Protein AF-A0A1I4ZR85-F1 (afdb_monomer_lite)

pLDDT: mean 96.71, std 2.47, range [82.44, 98.81]

Foldseek 3Di:
DDKAWAAWDDDDQKTKIKIKDAQQDQAKDKFWWWKDKFFAAPVRHTDDFAEEEACVQADDGDPLQDHIDIDIHHHGDMKMKMKMAGQDAPDPPAAWDWGAWMFIASDPPGHTDIYGHVVGGGRHRRRYMYMGHIGDD

Organism: NCBI:txid455193

Structure (mmCIF, N/CA/C/O backbone):
data_AF-A0A1I4ZR85-F1
#
_entry.id   AF-A0A1I4ZR85-F1
#
loop_
_atom_site.group_PDB
_atom_site.id
_atom_site.type_symbol
_atom_site.label_atom_id
_atom_site.label_alt_id
_atom_site.label_comp_id
_atom_site.label_asym_id
_atom_site.label_entity_id
_atom_site.label_seq_id
_atom_site.pdbx_PDB_ins_code
_atom_site.Cartn_x
_atom_site.Cartn_y
_atom_site.Cartn_z
_atom_site.occupancy
_atom_site.B_iso_or_equiv
_atom_site.auth_seq_id
_atom_site.auth_comp_id
_atom_site.auth_asym_id
_atom_site.auth_atom_id
_atom_site.pdbx_PDB_model_num
ATOM 1 N N . MET A 1 1 ? -8.298 -7.182 12.781 1.00 97.12 1 MET A N 1
ATOM 2 C CA . MET A 1 1 ? -8.329 -6.146 11.732 1.00 97.12 1 MET A CA 1
ATOM 3 C C . MET A 1 1 ? -8.674 -6.817 10.423 1.00 97.12 1 MET A C 1
ATOM 5 O O . MET A 1 1 ? -8.219 -7.934 10.215 1.00 97.12 1 MET A O 1
ATOM 9 N N . GLU A 1 2 ? -9.433 -6.160 9.561 1.00 98.31 2 GLU A N 1
ATOM 10 C CA . GLU A 1 2 ? -9.690 -6.596 8.184 1.00 98.31 2 GLU A CA 1
ATOM 11 C C . GLU A 1 2 ? -9.194 -5.507 7.237 1.00 98.31 2 GLU A C 1
ATOM 13 O O . GLU A 1 2 ? -9.517 -4.339 7.453 1.00 98.31 2 GLU A O 1
ATOM 18 N N . ILE A 1 3 ? -8.390 -5.872 6.239 1.00 98.56 3 ILE A N 1
ATOM 19 C CA . ILE A 1 3 ? -7.873 -4.947 5.226 1.00 98.56 3 ILE A CA 1
ATOM 20 C C . ILE A 1 3 ? -8.524 -5.282 3.889 1.00 98.56 3 ILE A C 1
ATOM 22 O O . ILE A 1 3 ? -8.452 -6.414 3.420 1.00 98.56 3 ILE A O 1
ATOM 26 N N . THR A 1 4 ? -9.125 -4.279 3.256 1.00 98.19 4 THR A N 1
ATOM 27 C CA . THR A 1 4 ? -9.757 -4.409 1.939 1.00 98.19 4 THR A CA 1
ATOM 28 C C . THR A 1 4 ? -9.122 -3.455 0.937 1.00 98.19 4 THR A C 1
ATOM 30 O O . THR A 1 4 ? -8.671 -2.361 1.289 1.00 98.19 4 THR A O 1
ATOM 33 N N . ALA A 1 5 ? -9.075 -3.888 -0.321 1.00 97.50 5 ALA A N 1
ATOM 34 C CA . ALA A 1 5 ? -8.620 -3.083 -1.444 1.00 97.50 5 ALA A CA 1
ATOM 35 C C . ALA A 1 5 ? -9.811 -2.395 -2.120 1.00 97.50 5 ALA A C 1
ATOM 37 O O . ALA A 1 5 ? -10.834 -3.022 -2.399 1.00 97.50 5 ALA A O 1
ATOM 38 N N . GLY A 1 6 ? -9.673 -1.097 -2.378 1.00 96.06 6 GLY A N 1
ATOM 39 C CA . GLY A 1 6 ? -10.604 -0.331 -3.194 1.00 96.06 6 GLY A CA 1
ATOM 40 C C . GLY A 1 6 ? -10.355 -0.512 -4.691 1.00 96.06 6 GLY A C 1
ATOM 41 O O . GLY A 1 6 ? -9.501 -1.281 -5.125 1.00 96.06 6 GLY A O 1
ATOM 42 N N . GLN A 1 7 ? -11.101 0.247 -5.492 1.00 95.62 7 GLN A N 1
ATOM 43 C CA . GLN A 1 7 ? -10.865 0.336 -6.933 1.00 95.62 7 GLN A CA 1
ATOM 44 C C . GLN A 1 7 ? -9.504 0.981 -7.223 1.00 95.62 7 GLN A C 1
ATOM 46 O O . GLN A 1 7 ? -9.058 1.871 -6.492 1.00 95.62 7 GLN A O 1
ATOM 51 N N . VAL A 1 8 ? -8.866 0.543 -8.307 1.00 97.44 8 VAL A N 1
ATOM 52 C CA . VAL A 1 8 ? -7.623 1.141 -8.797 1.00 97.44 8 VAL A CA 1
ATOM 53 C C . VAL A 1 8 ? -7.974 2.316 -9.708 1.00 97.44 8 VAL A C 1
ATOM 55 O O . VAL A 1 8 ? -8.535 2.131 -10.785 1.00 97.44 8 VAL A O 1
ATOM 58 N N . ASP A 1 9 ? -7.633 3.530 -9.284 1.00 95.62 9 ASP A N 1
ATOM 59 C CA . ASP A 1 9 ? -7.687 4.718 -10.134 1.00 95.62 9 ASP A CA 1
ATOM 60 C C . ASP A 1 9 ? -6.464 4.736 -11.056 1.00 95.62 9 ASP A C 1
ATOM 62 O O . ASP A 1 9 ? -5.327 4.522 -10.619 1.00 95.62 9 ASP A O 1
ATOM 66 N N . THR A 1 10 ? -6.692 4.984 -12.343 1.00 94.19 10 THR A N 1
ATOM 67 C CA . THR A 1 10 ? -5.659 4.965 -13.375 1.00 94.19 10 THR A CA 1
ATOM 68 C C . THR A 1 10 ? -5.609 6.300 -14.106 1.00 94.19 10 THR A C 1
ATOM 70 O O . THR A 1 10 ? -6.585 6.711 -14.733 1.00 94.19 10 THR A O 1
ATOM 73 N N . ALA A 1 11 ? -4.443 6.947 -14.114 1.00 91.19 11 ALA A N 1
ATOM 74 C CA . ALA A 1 11 ? -4.248 8.204 -14.831 1.00 91.19 11 ALA A CA 1
ATOM 75 C C . ALA A 1 11 ? -2.809 8.338 -15.332 1.00 91.19 11 ALA A C 1
ATOM 77 O O . ALA A 1 11 ? -1.866 8.301 -14.542 1.00 91.19 11 ALA A O 1
ATOM 78 N N . MET A 1 12 ? -2.638 8.502 -16.651 1.00 86.00 12 MET A N 1
ATOM 79 C CA . MET A 1 12 ? -1.341 8.721 -17.316 1.00 86.00 12 MET A CA 1
ATOM 80 C C . MET A 1 12 ? -0.209 7.862 -16.722 1.00 86.00 12 MET A C 1
ATOM 82 O O . MET A 1 12 ? 0.705 8.375 -16.075 1.00 86.00 12 MET A O 1
ATOM 86 N N . PHE A 1 13 ? -0.306 6.542 -16.914 1.00 91.75 13 PHE A N 1
ATOM 87 C CA . PHE A 1 13 ? 0.637 5.527 -16.406 1.00 91.75 13 PHE A CA 1
ATOM 88 C C . PHE A 1 13 ? 0.703 5.361 -14.881 1.00 91.75 13 PHE A C 1
ATOM 90 O O . PHE A 1 13 ? 1.354 4.436 -14.412 1.00 91.75 13 PHE A O 1
ATOM 97 N N . SER A 1 14 ? 0.002 6.187 -14.108 1.00 95.62 14 SER A N 1
ATOM 98 C CA . SER A 1 14 ? -0.114 6.044 -12.655 1.00 95.62 14 SER A CA 1
ATOM 99 C C . SER A 1 14 ? -1.267 5.125 -12.287 1.00 95.62 14 SER A C 1
ATOM 101 O O . SER A 1 14 ? -2.266 5.034 -13.013 1.00 95.62 14 SER A O 1
ATOM 103 N N . ARG A 1 15 ? -1.120 4.484 -11.134 1.00 97.81 15 ARG A N 1
ATOM 104 C CA . ARG A 1 15 ? -2.153 3.745 -10.424 1.00 97.81 15 ARG A CA 1
ATOM 105 C C . ARG A 1 15 ? -2.193 4.235 -8.986 1.00 97.81 15 ARG A C 1
ATOM 107 O O . ARG A 1 15 ? -1.142 4.438 -8.373 1.00 97.81 15 ARG A O 1
ATOM 114 N N . ALA A 1 16 ? -3.389 4.427 -8.456 1.00 97.44 16 ALA A N 1
ATOM 115 C CA . ALA A 1 16 ? -3.608 4.698 -7.047 1.00 97.44 16 ALA A CA 1
ATOM 116 C C . ALA A 1 16 ? -4.755 3.823 -6.555 1.00 97.44 16 ALA A C 1
ATOM 118 O O . ALA A 1 16 ? -5.831 3.811 -7.141 1.00 97.44 16 ALA A O 1
ATOM 119 N N . MET A 1 17 ? -4.529 3.105 -5.465 1.00 98.12 17 MET A N 1
ATOM 120 C CA . MET A 1 17 ? -5.527 2.239 -4.860 1.00 98.12 17 MET A CA 1
ATOM 121 C C . MET A 1 17 ? -5.663 2.598 -3.387 1.00 98.12 17 MET A C 1
ATOM 123 O O . MET A 1 17 ? -4.679 2.601 -2.645 1.00 98.12 17 MET A O 1
ATOM 127 N N . GLY A 1 18 ? -6.882 2.916 -2.962 1.00 97.81 18 GLY A N 1
ATOM 128 C CA . GLY A 1 18 ? -7.189 3.044 -1.543 1.00 97.81 18 GLY A CA 1
ATOM 129 C C . GLY A 1 18 ? -7.201 1.669 -0.880 1.00 97.81 18 GLY A C 1
ATOM 130 O O . GLY A 1 18 ? -7.730 0.717 -1.449 1.00 97.81 18 GLY A O 1
ATOM 131 N N . ILE A 1 19 ? -6.650 1.572 0.323 1.00 98.38 19 ILE A N 1
ATOM 132 C CA . ILE A 1 19 ? -6.837 0.420 1.205 1.00 98.38 19 ILE A CA 1
ATOM 133 C C . ILE A 1 19 ? -7.535 0.885 2.477 1.00 98.38 19 ILE A C 1
ATOM 135 O O . ILE A 1 19 ? -7.230 1.957 3.007 1.00 98.38 19 ILE A O 1
ATOM 139 N N . VAL A 1 20 ? -8.482 0.083 2.949 1.00 98.44 20 VAL A N 1
ATOM 140 C CA . VAL A 1 20 ? -9.276 0.374 4.144 1.00 98.44 20 VAL A CA 1
ATOM 141 C C . VAL A 1 20 ? -9.013 -0.711 5.166 1.00 98.44 20 VAL A C 1
ATOM 143 O O . VAL A 1 20 ? -9.202 -1.891 4.872 1.00 98.44 20 VAL A O 1
ATOM 146 N N . MET A 1 21 ? -8.604 -0.311 6.366 1.00 98.50 21 MET A N 1
ATOM 147 C CA . MET A 1 21 ? -8.505 -1.206 7.508 1.00 98.50 21 MET A CA 1
ATOM 148 C C . MET A 1 21 ? -9.663 -0.947 8.469 1.00 98.50 21 MET A C 1
ATOM 150 O O . MET A 1 21 ? -9.825 0.172 8.952 1.00 98.50 21 MET A O 1
ATOM 154 N N . THR A 1 22 ? -10.428 -1.994 8.774 1.00 98.62 22 THR A N 1
ATOM 155 C CA . THR A 1 22 ? -11.547 -1.961 9.725 1.00 98.62 22 THR A CA 1
ATOM 156 C C . THR A 1 22 ? -11.195 -2.729 10.997 1.00 98.62 22 THR A C 1
ATOM 158 O O . THR A 1 22 ? -10.678 -3.856 10.950 1.00 98.62 22 THR A O 1
ATOM 161 N N . ASN A 1 23 ? -11.510 -2.154 12.159 1.00 98.50 23 ASN A N 1
ATOM 162 C CA . ASN A 1 23 ? -11.426 -2.873 13.425 1.00 98.50 23 ASN A CA 1
ATOM 163 C C . ASN A 1 23 ? -12.643 -3.794 13.619 1.00 98.50 23 ASN A C 1
ATOM 165 O O . ASN A 1 23 ? -13.625 -3.425 14.252 1.00 98.50 23 ASN A O 1
ATOM 169 N N . CYS A 1 24 ? -12.558 -5.026 13.116 1.00 97.94 24 CYS A N 1
ATOM 170 C CA . CYS A 1 24 ? -13.592 -6.055 13.310 1.00 97.94 24 CYS A CA 1
ATOM 171 C C . CYS A 1 24 ? -13.490 -6.794 14.668 1.00 97.94 24 CYS A C 1
ATOM 173 O O . CYS A 1 24 ? -14.150 -7.812 14.866 1.00 97.94 24 CYS A O 1
ATOM 175 N N . GLY A 1 25 ? -12.612 -6.348 15.575 1.00 97.19 25 GLY A N 1
ATOM 176 C CA . GLY A 1 25 ? -12.413 -6.943 16.899 1.00 97.19 25 GLY A CA 1
ATOM 177 C C . GLY A 1 25 ? -13.356 -6.371 17.963 1.00 97.19 25 GLY A C 1
ATOM 178 O O . GLY A 1 25 ? -14.294 -5.641 17.664 1.00 97.19 25 GLY A O 1
ATOM 179 N N . THR A 1 26 ? -13.094 -6.695 19.233 1.00 97.69 26 THR A N 1
ATOM 180 C CA . THR A 1 26 ? -13.903 -6.232 20.380 1.00 97.69 26 THR A CA 1
ATOM 181 C C . THR A 1 26 ? -13.217 -5.168 21.241 1.00 97.69 26 THR A C 1
ATOM 183 O O . THR A 1 26 ? -13.841 -4.642 22.158 1.00 97.69 26 THR A O 1
ATOM 186 N N . GLY A 1 27 ? -11.938 -4.877 20.992 1.00 98.00 27 GLY A N 1
ATOM 187 C CA . GLY A 1 27 ? -11.143 -3.890 21.727 1.00 98.00 27 GLY A CA 1
ATOM 188 C C . GLY A 1 27 ? -10.661 -2.759 20.825 1.00 98.00 27 GLY A C 1
ATOM 189 O O . GLY A 1 27 ? -10.780 -2.843 19.604 1.00 98.00 27 GLY A O 1
ATOM 190 N N . GLU A 1 28 ? -10.115 -1.707 21.429 1.00 98.31 28 GLU A N 1
ATOM 191 C CA . GLU A 1 28 ? -9.451 -0.634 20.685 1.00 98.31 28 GLU A CA 1
ATOM 192 C C . GLU A 1 28 ? -8.153 -1.138 20.032 1.00 98.31 28 GLU A C 1
ATOM 194 O O . GLU A 1 28 ? -7.468 -2.009 20.572 1.00 98.31 28 GLU A O 1
ATOM 199 N N . TYR A 1 29 ? -7.816 -0.581 18.869 1.00 98.25 29 TYR A N 1
ATOM 200 C CA . TYR A 1 29 ? -6.585 -0.868 18.135 1.00 98.25 29 TYR A CA 1
ATOM 201 C C . TYR A 1 29 ? -5.936 0.438 17.685 1.00 98.25 29 TYR A C 1
ATOM 203 O O . TYR A 1 29 ? -6.559 1.209 16.959 1.00 98.25 29 TYR A O 1
ATOM 211 N N . THR A 1 30 ? -4.694 0.693 18.092 1.00 98.25 30 THR A N 1
ATOM 212 C CA . THR A 1 30 ? -3.949 1.877 17.647 1.00 98.25 30 THR A CA 1
ATOM 213 C C . THR A 1 30 ? -3.005 1.503 16.521 1.00 98.25 30 THR A C 1
ATOM 215 O O . THR A 1 30 ? -2.097 0.697 16.712 1.00 98.25 30 THR A O 1
ATOM 218 N N . VAL A 1 31 ? -3.187 2.135 15.365 1.00 97.50 31 VAL A N 1
ATOM 219 C CA . VAL A 1 31 ? -2.242 2.072 14.252 1.00 97.50 31 VAL A CA 1
ATOM 220 C C . VAL A 1 31 ? -1.441 3.365 14.191 1.00 97.50 31 VAL A C 1
ATOM 222 O O . VAL A 1 31 ? -1.952 4.436 14.505 1.00 97.50 31 VAL A O 1
ATOM 225 N N . ASN A 1 32 ? -0.177 3.284 13.793 1.00 95.44 32 ASN A N 1
ATOM 226 C CA . ASN A 1 32 ? 0.672 4.453 13.611 1.00 95.44 32 ASN A CA 1
ATOM 227 C C . ASN A 1 32 ? 1.604 4.229 12.421 1.00 95.44 32 ASN A C 1
ATOM 229 O O . ASN A 1 32 ? 2.191 3.156 12.291 1.00 95.44 32 ASN A O 1
ATOM 233 N N . GLY A 1 33 ? 1.779 5.245 11.581 1.00 96.56 33 GLY A N 1
ATOM 234 C CA . GLY A 1 33 ? 2.702 5.165 10.455 1.00 96.56 33 GLY A CA 1
ATOM 235 C C . GLY A 1 33 ? 2.077 4.600 9.186 1.00 96.56 33 GLY A C 1
ATOM 236 O O . GLY A 1 33 ? 0.982 4.989 8.782 1.00 96.56 33 GLY A O 1
ATOM 237 N N . PHE A 1 34 ? 2.829 3.729 8.522 1.00 98.06 34 PHE A N 1
ATOM 238 C CA . PHE A 1 34 ? 2.550 3.245 7.175 1.00 98.06 34 PHE A CA 1
ATOM 239 C C . PHE A 1 34 ? 2.203 1.752 7.204 1.00 98.06 34 PHE A C 1
ATOM 241 O O . PHE A 1 34 ? 2.809 1.016 7.987 1.00 98.06 34 PHE A O 1
ATOM 248 N N . PRO A 1 35 ? 1.295 1.287 6.328 1.00 98.25 35 PRO A N 1
ATOM 249 C CA . PRO A 1 35 ? 1.164 -0.134 6.050 1.00 98.25 35 PRO A CA 1
ATOM 250 C C . PRO A 1 35 ? 2.495 -0.705 5.558 1.00 98.25 35 PRO A C 1
ATOM 252 O O . PRO A 1 35 ? 3.201 -0.066 4.775 1.00 98.25 35 PRO A O 1
ATOM 255 N N . VAL A 1 36 ? 2.797 -1.942 5.945 1.00 98.31 36 VAL A N 1
ATOM 256 C CA . VAL A 1 36 ? 3.885 -2.706 5.325 1.00 98.31 36 VAL A CA 1
ATOM 257 C C . VAL A 1 36 ? 3.300 -3.462 4.144 1.00 98.31 36 VAL A C 1
ATOM 259 O O . VAL A 1 36 ? 2.377 -4.253 4.322 1.00 98.31 36 VAL A O 1
ATOM 262 N N . VAL A 1 37 ? 3.824 -3.207 2.946 1.00 98.50 37 VAL A N 1
ATOM 263 C CA . VAL A 1 37 ? 3.314 -3.781 1.695 1.00 98.50 37 VAL A CA 1
ATOM 264 C C . VAL A 1 37 ? 4.407 -4.585 1.006 1.00 98.50 37 VAL A C 1
ATOM 266 O O . VAL A 1 37 ? 5.530 -4.107 0.847 1.00 98.50 37 VAL A O 1
ATOM 269 N N . ARG A 1 38 ? 4.057 -5.784 0.542 1.00 98.50 38 ARG A N 1
ATOM 270 C CA . ARG A 1 38 ? 4.841 -6.574 -0.411 1.00 98.50 38 ARG A CA 1
ATOM 271 C C . ARG A 1 38 ? 4.002 -6.882 -1.636 1.00 98.50 38 ARG A C 1
ATOM 273 O O . ARG A 1 38 ? 2.805 -7.139 -1.528 1.00 98.50 38 ARG A O 1
ATOM 280 N N . VAL A 1 39 ? 4.646 -6.885 -2.795 1.00 98.62 39 VAL A N 1
ATOM 281 C CA . VAL A 1 39 ? 4.024 -7.324 -4.045 1.00 98.62 39 VAL A CA 1
ATOM 282 C C . VAL A 1 39 ? 4.339 -8.798 -4.231 1.00 98.62 39 VAL A C 1
ATOM 284 O O . VAL A 1 39 ? 5.498 -9.193 -4.110 1.00 98.62 39 VAL A O 1
ATOM 287 N N . LEU A 1 40 ? 3.317 -9.596 -4.522 1.00 98.81 40 LEU A N 1
ATOM 288 C CA . LEU A 1 40 ? 3.460 -11.020 -4.789 1.00 98.81 40 LEU A CA 1
ATOM 289 C C . LEU A 1 40 ? 3.138 -11.332 -6.251 1.00 98.81 40 LEU A C 1
ATOM 291 O O . LEU A 1 40 ? 2.291 -10.676 -6.866 1.00 98.81 40 LEU A O 1
ATOM 295 N N . ASP A 1 41 ? 3.781 -12.357 -6.794 1.00 98.38 41 ASP A N 1
ATOM 296 C CA . ASP A 1 41 ? 3.451 -12.922 -8.100 1.00 98.38 41 ASP A CA 1
ATOM 297 C C . ASP A 1 41 ? 2.197 -13.819 -8.062 1.00 98.38 41 ASP A C 1
ATOM 299 O O . ASP A 1 41 ? 1.473 -13.892 -7.067 1.00 98.38 41 ASP A O 1
ATOM 303 N N . ALA A 1 42 ? 1.904 -14.487 -9.181 1.00 97.62 42 ALA A N 1
ATOM 304 C CA . ALA A 1 42 ? 0.751 -15.378 -9.299 1.00 97.62 42 ALA A CA 1
ATOM 305 C C . ALA A 1 42 ? 0.837 -16.637 -8.415 1.00 97.62 42 ALA A C 1
ATOM 307 O O . ALA A 1 42 ? -0.208 -17.196 -8.084 1.00 97.62 42 ALA A O 1
ATOM 308 N N . ASP A 1 43 ? 2.042 -17.037 -8.007 1.00 97.81 43 ASP A N 1
ATOM 309 C CA . ASP A 1 43 ? 2.314 -18.169 -7.115 1.00 97.81 43 ASP A CA 1
ATOM 310 C C . ASP A 1 43 ? 2.470 -17.714 -5.646 1.00 97.81 43 ASP A C 1
ATOM 312 O O . ASP A 1 43 ? 2.948 -18.465 -4.789 1.00 97.81 43 ASP A O 1
ATOM 316 N N . GLN A 1 44 ? 2.058 -16.472 -5.350 1.00 97.19 44 GLN A N 1
ATOM 317 C CA . GLN A 1 44 ? 2.165 -15.810 -4.047 1.00 97.19 44 GLN A CA 1
ATOM 318 C C . GLN A 1 44 ? 3.605 -15.696 -3.521 1.00 97.19 44 GLN A C 1
ATOM 320 O O . GLN A 1 44 ? 3.819 -15.582 -2.314 1.00 97.19 44 GLN A O 1
ATOM 325 N N . GLN A 1 45 ? 4.603 -15.699 -4.407 1.00 98.38 45 GLN A N 1
ATOM 326 C CA . GLN A 1 45 ? 5.989 -15.449 -4.025 1.00 98.38 45 GLN A CA 1
ATOM 327 C C . GLN A 1 45 ? 6.284 -13.946 -4.034 1.00 98.38 45 GLN A C 1
ATOM 329 O O . GLN A 1 45 ? 5.824 -13.231 -4.929 1.00 98.38 45 GLN A O 1
ATOM 334 N N . PRO A 1 46 ? 7.042 -13.435 -3.048 1.00 98.19 46 PRO A N 1
ATOM 335 C CA . PRO A 1 46 ? 7.377 -12.021 -2.986 1.00 98.19 46 PRO A CA 1
ATOM 336 C C . PRO A 1 46 ? 8.303 -11.617 -4.136 1.00 98.19 46 PRO A C 1
ATOM 338 O O . PRO A 1 46 ? 9.304 -12.279 -4.409 1.00 98.19 46 PRO A O 1
ATOM 341 N N . LEU A 1 47 ? 7.987 -10.488 -4.768 1.00 98.25 47 LEU A N 1
ATOM 342 C CA . LEU A 1 47 ? 8.835 -9.853 -5.772 1.00 98.25 47 LEU A CA 1
ATOM 343 C C . LEU A 1 47 ? 9.868 -8.934 -5.109 1.00 98.25 47 LEU A C 1
ATOM 345 O O . LEU A 1 47 ? 9.554 -8.208 -4.163 1.00 98.25 47 LEU A O 1
ATOM 349 N N . ASP A 1 48 ? 11.086 -8.925 -5.649 1.00 96.31 48 ASP A N 1
ATOM 350 C CA . ASP A 1 48 ? 12.147 -8.006 -5.229 1.00 96.31 48 ASP A CA 1
ATOM 351 C C . ASP A 1 48 ? 11.938 -6.630 -5.878 1.00 96.31 48 ASP A C 1
ATOM 353 O O . ASP A 1 48 ? 12.271 -6.408 -7.044 1.00 96.31 48 ASP A O 1
ATOM 357 N N . ILE A 1 49 ? 11.290 -5.726 -5.140 1.00 96.81 49 ILE A N 1
ATOM 358 C CA . ILE A 1 49 ? 10.915 -4.383 -5.595 1.00 96.81 49 ILE A CA 1
ATOM 359 C C . ILE A 1 49 ? 11.167 -3.341 -4.503 1.00 96.81 49 ILE A C 1
ATOM 361 O O . ILE A 1 49 ? 11.189 -3.640 -3.309 1.00 96.81 49 ILE A O 1
ATOM 365 N N . ALA A 1 50 ? 11.309 -2.081 -4.904 1.00 97.50 50 ALA A N 1
ATOM 366 C CA . ALA A 1 50 ? 11.473 -0.971 -3.980 1.00 97.50 50 ALA A CA 1
ATOM 367 C C . ALA A 1 50 ? 10.108 -0.436 -3.523 1.00 97.50 50 ALA A C 1
ATOM 369 O O . ALA A 1 50 ? 9.384 0.197 -4.294 1.00 97.50 50 ALA A O 1
ATOM 370 N N . VAL A 1 51 ? 9.785 -0.639 -2.246 1.00 98.19 51 VAL A N 1
ATOM 371 C CA . VAL A 1 51 ? 8.614 -0.043 -1.588 1.00 98.19 51 VAL A CA 1
ATOM 372 C C . VAL A 1 51 ? 9.069 1.130 -0.726 1.00 98.19 51 VAL A C 1
ATOM 374 O O . VAL A 1 51 ? 9.988 0.985 0.078 1.00 98.19 51 VAL A O 1
ATOM 377 N N . GLY A 1 52 ? 8.448 2.297 -0.888 1.00 97.50 52 GLY A N 1
ATOM 378 C CA . GLY A 1 52 ? 8.776 3.482 -0.097 1.00 97.50 52 GLY A CA 1
ATOM 379 C C . GLY A 1 52 ? 7.559 4.185 0.494 1.00 97.50 52 GLY A C 1
ATOM 380 O O . GLY A 1 52 ? 6.445 4.081 -0.011 1.00 97.50 52 GLY A O 1
ATOM 381 N N . ASN A 1 53 ? 7.805 4.937 1.564 1.00 96.62 53 ASN A N 1
ATOM 382 C CA . ASN A 1 53 ? 6.783 5.701 2.270 1.00 96.62 53 ASN A CA 1
ATOM 383 C C . ASN A 1 53 ? 6.519 7.054 1.596 1.00 96.62 53 ASN A C 1
ATOM 385 O O . ASN A 1 53 ? 7.433 7.701 1.074 1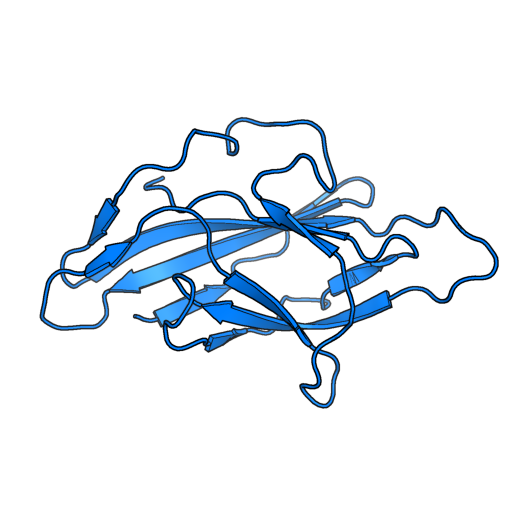.00 96.62 53 ASN A O 1
ATOM 389 N N . GLY A 1 54 ? 5.266 7.497 1.672 1.00 97.00 54 GLY A N 1
ATOM 390 C CA . GLY A 1 54 ? 4.767 8.652 0.937 1.00 97.00 54 GLY A CA 1
ATOM 391 C C . GLY A 1 54 ? 4.667 8.378 -0.563 1.00 97.00 54 GLY A C 1
ATOM 392 O O . GLY A 1 54 ? 4.864 7.258 -1.023 1.00 97.00 54 GLY A O 1
ATOM 393 N N . SER A 1 55 ? 4.394 9.416 -1.342 1.00 96.94 55 SER A N 1
ATOM 394 C CA . SER A 1 55 ? 4.189 9.332 -2.790 1.00 96.94 55 SER A CA 1
ATOM 395 C C . SER A 1 55 ? 5.498 9.442 -3.578 1.00 96.94 55 SER A C 1
ATOM 397 O O . SER A 1 55 ? 5.596 8.944 -4.698 1.00 96.94 55 SER A O 1
ATOM 399 N N . ARG A 1 56 ? 6.545 10.025 -2.971 1.00 94.94 56 ARG A N 1
ATOM 400 C CA . ARG A 1 56 ? 7.847 10.331 -3.600 1.00 94.94 56 ARG A CA 1
ATOM 401 C C . ARG A 1 56 ? 8.489 9.197 -4.421 1.00 94.94 56 ARG A C 1
ATOM 403 O O . ARG A 1 56 ? 9.124 9.523 -5.425 1.00 94.94 56 ARG A O 1
ATOM 410 N N . PRO A 1 57 ? 8.394 7.906 -4.044 1.00 94.75 57 PRO A N 1
ATOM 411 C CA . PRO A 1 57 ? 8.988 6.833 -4.843 1.00 94.75 57 PRO A CA 1
ATOM 412 C C . PRO A 1 57 ? 8.453 6.756 -6.279 1.00 94.75 57 PRO A C 1
ATOM 414 O O . PRO A 1 57 ? 9.178 6.292 -7.161 1.00 94.75 57 PRO A O 1
ATOM 417 N N . VAL A 1 58 ? 7.217 7.216 -6.513 1.00 96.44 58 VAL A N 1
ATOM 418 C CA . VAL A 1 58 ? 6.538 7.107 -7.813 1.00 96.44 58 VAL A CA 1
ATOM 419 C C . VAL A 1 58 ? 5.949 8.429 -8.314 1.00 96.44 58 VAL A C 1
ATOM 421 O O . VAL A 1 58 ? 5.758 8.580 -9.510 1.00 96.44 58 VAL A O 1
ATOM 424 N N . SER A 1 59 ? 5.680 9.422 -7.469 1.00 94.75 59 SER A N 1
ATOM 425 C CA . SER A 1 59 ? 5.104 10.704 -7.897 1.00 94.75 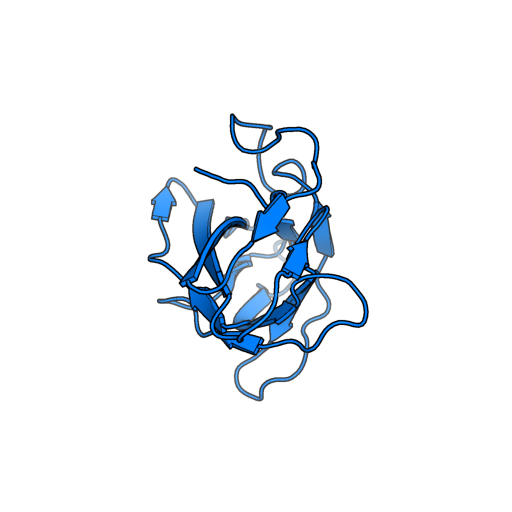59 SER A CA 1
ATOM 426 C C . SER A 1 59 ? 5.588 11.883 -7.054 1.00 94.75 59 SER A C 1
ATOM 428 O O . SER A 1 59 ? 6.265 11.721 -6.041 1.00 94.75 59 SER A O 1
ATOM 430 N N . ALA A 1 60 ? 5.231 13.102 -7.467 1.00 95.12 60 ALA A N 1
ATOM 431 C CA . ALA A 1 60 ? 5.355 14.262 -6.590 1.00 95.12 60 ALA A CA 1
ATOM 432 C C . ALA A 1 60 ? 4.456 14.093 -5.344 1.00 95.12 60 ALA A C 1
ATOM 434 O O . ALA A 1 60 ? 3.429 13.411 -5.447 1.00 95.12 60 ALA A O 1
ATOM 435 N N . PRO A 1 61 ? 4.819 14.698 -4.196 1.00 94.50 61 PRO A N 1
ATOM 436 C CA . PRO A 1 61 ? 3.970 14.690 -3.012 1.00 94.50 61 PRO A CA 1
ATOM 437 C C . PRO A 1 61 ? 2.599 15.324 -3.274 1.00 94.50 61 PRO A C 1
ATOM 439 O O . PRO A 1 61 ? 2.508 16.320 -3.996 1.00 94.50 61 PRO A O 1
ATOM 442 N N . ASP A 1 62 ? 1.556 14.776 -2.659 1.00 92.56 62 ASP A N 1
ATOM 443 C CA . ASP A 1 62 ? 0.186 15.286 -2.734 1.00 92.56 62 ASP A CA 1
ATOM 444 C C . ASP A 1 62 ? -0.444 15.426 -1.332 1.00 92.56 62 ASP A C 1
ATOM 446 O O . ASP A 1 62 ? 0.232 15.326 -0.306 1.00 92.56 62 ASP A O 1
ATOM 450 N N . SER A 1 63 ? -1.750 15.700 -1.258 1.00 92.31 63 SER A N 1
ATOM 451 C CA . SER A 1 63 ? -2.459 15.867 0.019 1.00 92.31 63 SER A CA 1
ATOM 452 C C . SER A 1 63 ? -2.481 14.611 0.906 1.00 92.31 63 SER A C 1
ATOM 454 O O . SER A 1 63 ? -2.928 14.684 2.049 1.00 92.31 63 SER A O 1
ATOM 456 N N . TYR A 1 64 ? -2.044 13.453 0.404 1.00 93.88 64 TYR A N 1
ATOM 457 C CA . TYR A 1 64 ? -1.935 12.204 1.153 1.00 93.88 64 TYR A CA 1
ATOM 458 C C . TYR A 1 64 ? -0.560 12.009 1.804 1.00 93.88 64 TYR A C 1
ATOM 460 O O . TYR A 1 64 ? -0.435 11.147 2.673 1.00 93.88 64 TYR A O 1
ATOM 468 N N . ASP A 1 65 ? 0.435 12.839 1.478 1.00 95.44 65 ASP A N 1
ATOM 469 C CA . ASP A 1 65 ? 1.756 12.888 2.126 1.00 95.44 65 ASP A CA 1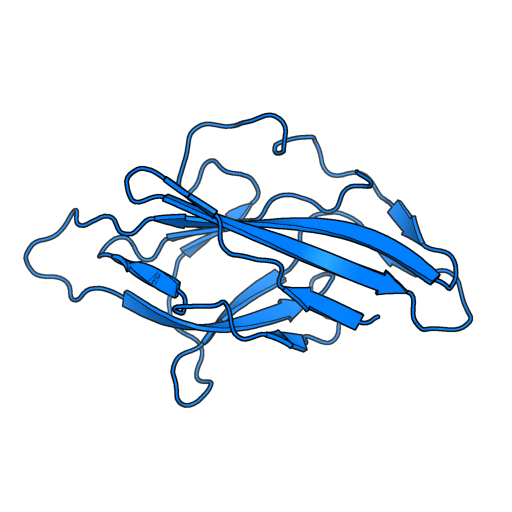
ATOM 470 C C . ASP A 1 65 ? 1.751 13.650 3.463 1.00 95.44 65 ASP A C 1
ATOM 472 O O . ASP A 1 65 ? 2.718 14.322 3.829 1.00 95.44 65 ASP A O 1
ATOM 476 N N . ALA A 1 66 ? 0.649 13.560 4.210 1.00 89.62 66 ALA A N 1
ATOM 477 C CA . ALA A 1 66 ? 0.578 14.106 5.556 1.00 89.62 66 ALA A CA 1
ATOM 478 C C . ALA A 1 66 ? 1.550 13.355 6.492 1.00 89.62 66 ALA A C 1
ATOM 480 O O . ALA A 1 66 ? 1.757 12.147 6.316 1.00 89.62 66 ALA A O 1
ATOM 481 N N . PRO A 1 67 ? 2.142 14.034 7.495 1.00 92.06 67 PRO A N 1
ATOM 482 C CA . PRO A 1 67 ? 2.921 13.361 8.526 1.00 92.06 67 PRO A CA 1
ATOM 483 C C . PRO A 1 67 ? 2.107 12.229 9.174 1.00 92.06 67 PRO A C 1
ATOM 485 O O . PRO A 1 67 ? 0.927 12.432 9.459 1.00 92.06 67 PRO A O 1
ATOM 488 N N . PRO A 1 68 ? 2.699 11.043 9.400 1.00 95.06 68 PRO A N 1
ATOM 489 C CA . PRO A 1 68 ? 1.999 9.957 10.066 1.00 95.06 68 PRO A CA 1
ATOM 490 C C . PRO A 1 68 ? 1.686 10.332 11.514 1.00 95.06 68 PRO A C 1
ATOM 492 O O . PRO A 1 68 ? 2.570 10.773 12.252 1.00 95.06 68 PRO A O 1
ATOM 495 N N . GLU A 1 69 ? 0.449 10.087 11.928 1.00 95.12 69 GLU A N 1
ATOM 496 C CA . GLU A 1 69 ? -0.001 10.271 13.305 1.00 95.12 69 GLU A CA 1
ATOM 497 C C . GLU A 1 69 ? -0.667 8.983 13.817 1.00 95.12 69 GLU A C 1
ATOM 499 O O . GLU A 1 69 ? -1.281 8.256 13.029 1.00 95.12 69 GLU A O 1
ATOM 504 N N . PRO A 1 70 ? -0.563 8.669 15.122 1.00 97.38 70 PRO A N 1
ATOM 505 C CA . PRO A 1 70 ? -1.287 7.546 15.702 1.00 97.38 70 PRO A CA 1
ATOM 506 C C . PRO A 1 70 ? -2.805 7.733 15.590 1.00 97.38 70 PRO A C 1
ATOM 508 O O . PRO A 1 70 ? -3.341 8.769 15.983 1.00 97.38 70 PRO A O 1
ATOM 511 N N . VAL A 1 71 ? -3.507 6.696 15.137 1.00 97.94 71 VAL A N 1
ATOM 512 C CA . VAL A 1 71 ? -4.971 6.634 15.063 1.00 97.94 71 VAL A CA 1
ATOM 513 C C . VAL A 1 71 ? -5.455 5.447 15.890 1.00 97.94 71 VAL A C 1
ATOM 515 O O . VAL A 1 71 ? -5.095 4.303 15.612 1.00 97.94 71 VAL A O 1
ATOM 518 N N . THR A 1 72 ? -6.288 5.705 16.898 1.00 98.38 72 THR A N 1
ATOM 519 C CA . THR A 1 72 ? -6.954 4.653 17.680 1.00 98.38 72 THR A CA 1
ATOM 520 C C . THR A 1 72 ? -8.331 4.371 17.101 1.00 98.38 72 THR A C 1
ATOM 522 O O . THR A 1 72 ? -9.158 5.272 17.023 1.00 98.38 72 THR A O 1
ATOM 525 N N . LEU A 1 73 ? -8.566 3.113 16.732 1.00 98.50 73 LEU A N 1
ATOM 526 C CA . LEU A 1 73 ? -9.817 2.604 16.188 1.00 98.50 73 LEU A CA 1
ATOM 527 C C . LEU A 1 73 ? -10.581 1.825 17.251 1.00 98.50 73 LEU A C 1
ATOM 529 O O . LEU A 1 73 ? -10.103 0.802 17.750 1.00 98.50 73 LEU A O 1
ATOM 533 N N . ARG A 1 74 ? -11.804 2.246 17.543 1.00 98.56 74 ARG A N 1
ATOM 534 C CA . ARG A 1 74 ? -12.798 1.448 18.269 1.00 98.56 74 ARG A CA 1
ATOM 535 C C . ARG A 1 74 ? -13.355 0.334 17.374 1.00 98.56 74 ARG A C 1
ATOM 537 O O . ARG A 1 74 ? -13.227 0.414 16.152 1.00 98.56 74 ARG A O 1
ATOM 544 N N . PRO A 1 75 ? -14.001 -0.696 17.947 1.00 98.62 75 PRO A N 1
ATOM 545 C CA . PRO A 1 75 ? -14.723 -1.695 17.162 1.00 98.62 75 PRO A CA 1
ATOM 546 C C . PRO A 1 75 ? -15.658 -1.059 16.121 1.00 98.62 75 PRO A C 1
ATOM 548 O O . PRO A 1 75 ? -16.505 -0.235 16.460 1.00 98.62 75 PRO A O 1
ATOM 551 N N . GLY A 1 76 ? -15.488 -1.444 14.857 1.00 98.38 76 GLY A N 1
ATOM 552 C CA . GLY A 1 76 ? -16.221 -0.933 13.697 1.00 98.38 76 GLY A CA 1
ATOM 553 C C . GLY A 1 76 ? -15.628 0.317 13.034 1.00 98.38 76 GLY A C 1
ATOM 554 O O . GLY A 1 76 ? -16.019 0.630 11.911 1.00 98.38 76 GLY A O 1
ATOM 555 N N . GLU A 1 77 ? -14.687 1.017 13.674 1.00 98.56 77 GLU A N 1
ATOM 556 C CA . GLU A 1 77 ? -14.025 2.181 13.075 1.00 98.56 77 GLU A CA 1
ATOM 557 C C . GLU A 1 77 ? -12.999 1.772 12.014 1.00 98.56 77 GLU A C 1
ATOM 559 O O . GLU A 1 77 ? -12.496 0.641 11.986 1.00 98.56 77 GLU A O 1
ATOM 564 N N . GLN A 1 78 ? -12.708 2.721 11.123 1.00 98.50 78 GLN A N 1
ATOM 565 C CA . GLN A 1 78 ? -11.898 2.509 9.932 1.00 98.50 78 GLN A CA 1
ATOM 566 C C . GLN A 1 78 ? -10.794 3.553 9.808 1.00 98.50 78 GLN A C 1
ATOM 568 O O . GLN A 1 78 ? -10.927 4.694 10.251 1.00 98.50 78 GLN A O 1
ATOM 573 N N . VAL A 1 79 ? -9.723 3.157 9.133 1.00 98.31 79 VAL A N 1
ATOM 574 C CA . VAL A 1 79 ? -8.634 4.033 8.705 1.00 98.31 79 VAL A CA 1
ATOM 575 C C . VAL A 1 79 ? -8.245 3.686 7.273 1.00 98.31 79 VAL A C 1
ATOM 577 O O . VAL A 1 79 ? -8.417 2.548 6.830 1.00 98.31 79 VAL A O 1
ATOM 580 N N . THR A 1 80 ? -7.725 4.666 6.539 1.00 97.94 80 THR A N 1
ATOM 581 C CA . THR A 1 80 ? -7.389 4.510 5.121 1.00 97.94 80 THR A CA 1
ATOM 582 C C . THR A 1 80 ? -5.925 4.805 4.847 1.00 97.94 80 THR A C 1
ATOM 584 O O . THR A 1 80 ? -5.322 5.670 5.480 1.00 97.94 80 THR A O 1
ATOM 587 N N . ALA A 1 81 ? -5.361 4.117 3.865 1.00 98.06 81 ALA A N 1
ATOM 588 C CA . ALA A 1 81 ? -4.082 4.455 3.254 1.00 98.06 81 ALA A CA 1
ATOM 589 C C . ALA A 1 81 ? -4.202 4.324 1.730 1.00 98.06 81 ALA A C 1
ATOM 591 O O . ALA A 1 81 ? -5.221 3.872 1.204 1.00 98.06 81 ALA A O 1
ATOM 592 N N . ARG A 1 82 ? -3.165 4.744 1.008 1.00 97.62 82 ARG A N 1
ATOM 593 C CA . ARG A 1 82 ? -3.069 4.577 -0.445 1.00 97.62 82 ARG A CA 1
ATOM 594 C C . ARG A 1 82 ? -1.822 3.795 -0.792 1.00 97.62 82 ARG A C 1
ATOM 596 O O . ARG A 1 82 ? -0.760 4.047 -0.228 1.00 97.62 82 ARG A O 1
ATOM 603 N N . VAL A 1 83 ? -1.969 2.913 -1.768 1.00 98.50 83 VAL A N 1
ATOM 604 C CA . VAL A 1 83 ? -0.877 2.261 -2.482 1.00 98.50 83 VAL A CA 1
ATOM 605 C C . VAL A 1 83 ? -0.806 2.875 -3.875 1.00 98.50 83 VAL A C 1
ATOM 607 O O . VAL A 1 83 ? -1.831 3.011 -4.545 1.00 98.50 83 VAL A O 1
ATOM 610 N N . LEU A 1 84 ? 0.383 3.286 -4.304 1.00 98.56 84 LEU A N 1
ATOM 611 C CA . LEU A 1 84 ? 0.604 3.927 -5.594 1.00 98.56 84 LEU A CA 1
ATOM 612 C C . LEU A 1 84 ? 1.712 3.217 -6.355 1.00 98.56 84 LEU A C 1
ATOM 614 O O . LEU A 1 84 ? 2.739 2.851 -5.784 1.00 98.56 84 LEU A O 1
ATOM 618 N N . TRP A 1 85 ? 1.539 3.097 -7.662 1.00 98.38 85 TRP A N 1
ATOM 619 C CA . TRP A 1 85 ? 2.589 2.615 -8.544 1.00 98.38 85 TRP A CA 1
ATOM 620 C C . TRP A 1 85 ? 2.460 3.203 -9.943 1.00 98.38 85 TRP A C 1
ATOM 622 O O . TRP A 1 85 ? 1.489 3.895 -10.264 1.00 98.38 85 TRP A O 1
ATOM 632 N N . ARG A 1 86 ? 3.481 2.977 -10.772 1.00 97.12 86 ARG A N 1
ATOM 633 C CA . ARG A 1 86 ? 3.505 3.435 -12.159 1.00 97.12 86 ARG A CA 1
ATOM 634 C C . ARG A 1 86 ? 3.935 2.323 -13.089 1.00 97.12 86 ARG A C 1
ATOM 636 O O . ARG A 1 86 ? 4.923 1.643 -12.831 1.00 97.12 86 ARG A O 1
ATOM 643 N N . ASN A 1 87 ? 3.255 2.252 -14.222 1.00 96.00 87 ASN A N 1
ATOM 644 C CA . ASN A 1 87 ? 3.728 1.500 -15.366 1.00 96.00 87 ASN A CA 1
ATOM 645 C C . ASN A 1 87 ? 4.682 2.383 -16.173 1.00 96.00 87 ASN A C 1
ATOM 647 O O . ASN A 1 87 ? 4.285 3.064 -17.120 1.00 96.00 87 ASN A O 1
ATOM 651 N N . GLU A 1 88 ? 5.932 2.435 -15.723 1.00 93.88 88 GLU A N 1
ATOM 652 C CA . GLU A 1 88 ? 6.969 3.275 -16.311 1.00 93.88 88 GLU A CA 1
ATOM 653 C C . GLU A 1 88 ? 8.127 2.419 -16.827 1.00 93.88 88 GLU A C 1
ATOM 655 O O . GLU A 1 88 ? 8.671 1.576 -16.111 1.00 93.88 88 GLU A O 1
ATOM 660 N N . VAL A 1 89 ? 8.498 2.633 -18.089 1.00 93.00 89 VAL A N 1
ATOM 661 C CA . VAL A 1 89 ? 9.608 1.939 -18.750 1.00 93.00 89 VAL A CA 1
ATOM 662 C C . VAL A 1 89 ? 10.759 2.922 -18.906 1.00 93.00 89 VAL A C 1
ATOM 664 O O . VAL A 1 89 ? 10.693 3.859 -19.699 1.00 93.00 89 VAL A O 1
ATOM 667 N N . THR A 1 90 ? 11.816 2.702 -18.134 1.00 93.62 90 THR A N 1
ATOM 668 C CA . THR A 1 90 ? 13.056 3.493 -18.144 1.00 93.62 90 THR A CA 1
ATOM 669 C C . THR A 1 90 ? 14.245 2.708 -18.697 1.00 93.62 90 THR A C 1
ATOM 671 O O . THR A 1 90 ? 15.279 3.299 -19.005 1.00 93.62 90 THR A O 1
ATOM 674 N N . SER A 1 91 ? 14.098 1.390 -18.846 1.00 93.12 91 SER A N 1
ATOM 675 C CA . SER A 1 91 ? 15.117 0.470 -19.345 1.00 93.12 91 SER A CA 1
ATOM 676 C C . SER A 1 91 ? 14.577 -0.325 -20.531 1.00 93.12 91 SER A C 1
ATO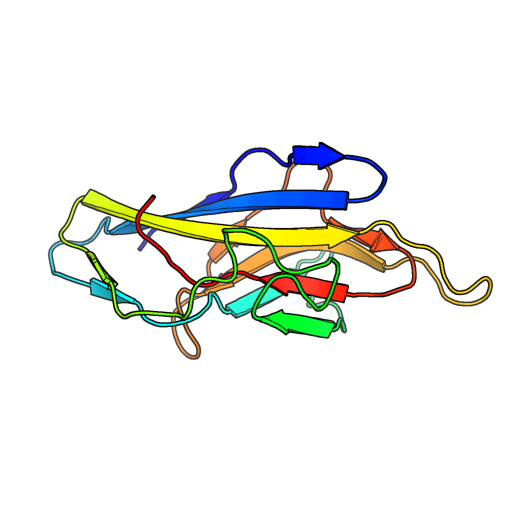M 678 O O . SER A 1 91 ? 13.433 -0.769 -20.519 1.00 93.12 91 SER A O 1
ATOM 680 N N . SER A 1 92 ? 15.394 -0.509 -21.570 1.00 92.44 92 SER A N 1
ATOM 681 C CA . SER A 1 92 ? 15.054 -1.343 -22.733 1.00 92.44 92 SER A CA 1
ATOM 682 C C . SER A 1 92 ? 15.562 -2.783 -22.618 1.00 92.44 92 SER A C 1
ATOM 684 O O . SER A 1 92 ? 15.276 -3.601 -23.491 1.00 92.44 92 SER A O 1
ATOM 686 N N . THR A 1 93 ? 16.336 -3.089 -21.574 1.00 94.00 93 THR A N 1
ATOM 687 C CA . THR A 1 93 ? 16.978 -4.397 -21.372 1.00 94.00 93 THR A CA 1
ATOM 688 C C . THR A 1 93 ? 16.447 -5.145 -20.156 1.00 94.00 93 THR A C 1
ATOM 690 O O . THR A 1 93 ? 16.610 -6.359 -20.076 1.00 94.00 93 THR A O 1
ATOM 693 N N . GLU A 1 94 ? 15.840 -4.440 -19.204 1.00 93.62 94 GLU A N 1
ATOM 694 C CA . GLU A 1 94 ? 15.207 -5.050 -18.036 1.00 93.62 94 GLU A CA 1
ATOM 695 C C . GLU A 1 94 ? 13.776 -5.475 -18.368 1.00 93.62 94 GLU A C 1
ATOM 697 O O . GLU A 1 94 ? 13.055 -4.788 -19.096 1.00 93.62 94 GLU A O 1
ATOM 702 N N . ALA A 1 95 ? 13.362 -6.622 -17.833 1.00 93.94 95 ALA A N 1
ATOM 703 C CA . ALA A 1 95 ? 11.986 -7.074 -17.962 1.00 93.94 95 ALA A CA 1
ATOM 704 C C . ALA A 1 95 ? 11.056 -6.194 -17.117 1.00 93.94 95 ALA A C 1
ATOM 706 O O . ALA A 1 95 ? 11.415 -5.757 -16.023 1.00 93.94 95 ALA A O 1
ATOM 707 N N . ALA A 1 96 ? 9.840 -5.964 -17.612 1.00 95.56 96 ALA A N 1
ATOM 708 C CA . ALA A 1 96 ? 8.812 -5.320 -16.811 1.00 95.56 96 ALA A CA 1
ATOM 709 C C . ALA A 1 96 ? 8.418 -6.224 -15.633 1.00 95.56 96 ALA A C 1
ATOM 711 O O . ALA A 1 96 ? 8.184 -7.421 -15.805 1.00 95.56 96 ALA A O 1
ATOM 712 N N . VAL A 1 97 ? 8.314 -5.636 -14.447 1.00 97.44 97 VAL A N 1
ATOM 713 C CA . VAL A 1 97 ? 7.875 -6.309 -13.229 1.00 97.44 97 VAL A CA 1
ATOM 714 C C . VAL A 1 97 ? 6.358 -6.185 -13.126 1.00 97.44 97 VAL A C 1
ATOM 716 O O . VAL A 1 97 ? 5.799 -5.092 -13.233 1.00 97.44 97 VAL A O 1
ATOM 719 N N . THR A 1 98 ? 5.675 -7.311 -12.937 1.00 97.50 98 THR A N 1
ATOM 720 C CA . THR A 1 98 ? 4.223 -7.357 -12.728 1.00 97.50 98 THR A CA 1
ATOM 721 C C . THR A 1 98 ? 3.906 -8.265 -11.551 1.00 97.50 98 THR A C 1
ATOM 723 O O . THR A 1 98 ? 4.358 -9.406 -11.513 1.00 97.50 98 THR A O 1
ATOM 726 N N . GLY A 1 99 ? 3.132 -7.752 -10.600 1.00 98.19 99 GLY A N 1
ATOM 727 C CA . GLY A 1 99 ? 2.574 -8.507 -9.485 1.00 98.19 99 GLY A CA 1
ATOM 728 C C . GLY A 1 99 ? 1.099 -8.825 -9.684 1.00 98.19 99 GLY A C 1
ATOM 729 O O . GLY A 1 99 ? 0.407 -8.177 -10.473 1.00 98.19 99 GLY A O 1
ATOM 730 N N . ARG A 1 100 ? 0.613 -9.809 -8.930 1.00 98.50 100 ARG A N 1
ATOM 731 C CA . ARG A 1 100 ? -0.798 -10.199 -8.896 1.00 98.50 100 ARG A CA 1
ATOM 732 C C . ARG A 1 100 ? -1.475 -9.829 -7.584 1.00 98.50 100 ARG A C 1
ATOM 734 O O . ARG A 1 100 ? -2.612 -9.374 -7.603 1.00 98.50 100 ARG A O 1
ATOM 741 N N . TYR A 1 101 ? -0.775 -9.994 -6.467 1.00 98.69 101 TYR A N 1
ATOM 742 C CA . TYR A 1 101 ? -1.331 -9.745 -5.142 1.00 98.69 101 TYR A CA 1
ATOM 743 C C . TYR A 1 101 ? -0.506 -8.720 -4.371 1.00 98.69 101 TYR A C 1
ATOM 745 O O . TYR A 1 101 ? 0.673 -8.498 -4.656 1.00 98.69 101 TYR A O 1
ATOM 753 N N . LEU A 1 102 ? -1.128 -8.129 -3.357 1.00 98.75 102 LEU A N 1
ATOM 754 C CA . LEU A 1 102 ? -0.444 -7.378 -2.314 1.00 98.75 102 LEU A CA 1
ATOM 755 C C . LEU A 1 102 ? -0.609 -8.111 -0.985 1.00 98.75 102 LEU A C 1
ATOM 757 O O . LEU A 1 102 ? -1.731 -8.394 -0.577 1.00 98.75 102 LEU A O 1
ATOM 761 N N . GLU A 1 103 ? 0.499 -8.382 -0.303 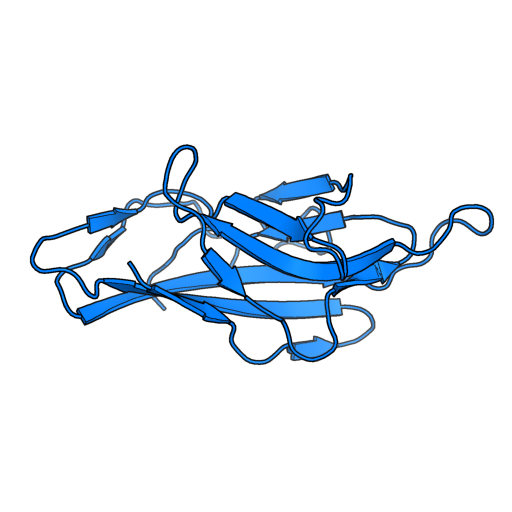1.00 98.75 103 GLU A N 1
ATOM 762 C CA . GLU A 1 103 ? 0.512 -8.750 1.114 1.00 98.75 103 GLU A CA 1
ATOM 763 C C . GLU A 1 103 ? 0.662 -7.464 1.932 1.00 98.75 103 GLU A C 1
ATOM 765 O O . GLU A 1 103 ? 1.623 -6.715 1.745 1.00 98.75 103 GLU A O 1
ATOM 770 N N . ILE A 1 104 ? -0.307 -7.185 2.805 1.00 98.75 104 ILE A N 1
ATOM 771 C CA . ILE A 1 104 ? -0.422 -5.920 3.534 1.00 98.75 104 ILE A CA 1
ATOM 772 C C . ILE A 1 104 ? -0.565 -6.194 5.028 1.00 98.75 104 ILE A C 1
ATOM 774 O O . ILE A 1 104 ? -1.523 -6.838 5.451 1.00 98.75 104 ILE A O 1
ATOM 778 N N . ALA A 1 105 ? 0.345 -5.653 5.835 1.00 98.56 105 ALA A N 1
ATOM 779 C CA . ALA A 1 105 ? 0.222 -5.625 7.290 1.00 98.56 105 ALA A CA 1
ATOM 780 C C . ALA A 1 105 ? -0.067 -4.198 7.791 1.00 98.56 105 ALA A C 1
ATOM 782 O O . ALA A 1 105 ? 0.431 -3.232 7.199 1.00 98.56 105 ALA A O 1
ATOM 783 N N . PRO A 1 106 ? -0.820 -4.036 8.899 1.00 98.19 106 PRO A N 1
ATOM 784 C CA . PRO A 1 106 ? -1.036 -2.727 9.518 1.00 98.19 106 PRO A CA 1
ATOM 785 C C . PRO A 1 106 ? 0.265 -2.002 9.890 1.00 98.19 106 PRO A C 1
ATOM 787 O O . PRO A 1 106 ? 0.354 -0.788 9.713 1.00 98.19 106 PRO A O 1
ATOM 790 N N . ALA A 1 107 ? 1.253 -2.753 10.388 1.00 97.06 107 ALA A N 1
ATOM 791 C CA . ALA A 1 107 ? 2.583 -2.298 10.782 1.00 97.06 107 ALA A CA 1
ATOM 792 C C . ALA A 1 107 ? 3.585 -3.472 10.745 1.00 97.06 107 ALA A C 1
ATOM 794 O O . ALA A 1 107 ? 3.208 -4.626 10.530 1.00 97.06 107 ALA A O 1
ATOM 795 N N . GLU A 1 108 ? 4.871 -3.191 10.954 1.00 95.94 108 GLU A N 1
ATOM 796 C CA . GLU A 1 108 ? 5.907 -4.225 11.023 1.00 95.94 108 GLU A CA 1
ATOM 797 C C . GLU A 1 108 ? 5.658 -5.201 12.185 1.00 95.94 108 GLU A C 1
ATOM 799 O O . GLU A 1 108 ? 5.358 -4.790 13.303 1.00 95.94 108 GLU A O 1
ATOM 804 N N . GLY A 1 109 ? 5.782 -6.504 11.913 1.00 96.56 109 GLY A N 1
ATOM 805 C CA . GLY A 1 109 ? 5.544 -7.568 12.894 1.00 96.56 109 GLY A CA 1
ATOM 806 C C . GLY A 1 109 ? 4.070 -7.934 13.106 1.00 96.56 109 GLY A C 1
ATOM 807 O O . GLY A 1 109 ? 3.792 -8.939 13.760 1.00 96.56 109 GLY A O 1
ATOM 808 N N . GLU A 1 110 ? 3.135 -7.179 12.527 1.00 96.88 110 GLU A N 1
ATOM 809 C CA . GLU A 1 110 ? 1.705 -7.478 12.596 1.00 96.88 110 GLU A CA 1
ATOM 810 C C . GLU A 1 110 ? 1.283 -8.502 11.522 1.00 96.88 110 GLU A C 1
ATOM 812 O O . GLU A 1 110 ? 1.916 -8.597 10.465 1.00 96.88 110 GLU A O 1
ATOM 817 N N . PRO A 1 111 ? 0.193 -9.263 11.746 1.00 97.44 111 PRO A N 1
ATOM 818 C CA . PRO A 1 111 ? -0.320 -10.208 10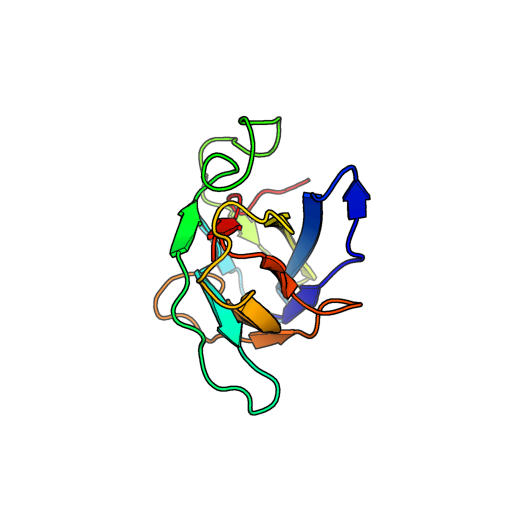.759 1.00 97.44 111 PRO A CA 1
ATOM 819 C C . PRO A 1 111 ? -0.701 -9.525 9.441 1.00 97.44 111 PRO A C 1
ATOM 821 O O . PRO A 1 111 ? -1.508 -8.592 9.419 1.00 97.44 111 PRO A O 1
ATOM 824 N N . ALA A 1 112 ? -0.149 -10.033 8.341 1.00 98.25 112 ALA A N 1
ATOM 825 C CA . ALA A 1 112 ? -0.455 -9.551 7.005 1.00 98.25 112 ALA A CA 1
ATOM 826 C C . ALA A 1 112 ? -1.709 -10.216 6.418 1.00 98.25 112 ALA A C 1
ATOM 828 O O . ALA A 1 112 ? -2.090 -11.327 6.791 1.00 98.25 112 ALA A O 1
ATOM 829 N N . GLN A 1 113 ? -2.344 -9.523 5.478 1.00 98.69 113 GLN A N 1
ATOM 830 C CA . GLN A 1 113 ? -3.494 -9.984 4.708 1.00 98.69 113 GLN A CA 1
ATOM 831 C C . GLN A 1 113 ? -3.193 -9.835 3.221 1.00 98.69 113 GLN A C 1
ATOM 833 O O . GLN A 1 113 ? -2.569 -8.859 2.808 1.00 98.69 113 GLN A O 1
ATOM 838 N N . VAL A 1 114 ? -3.637 -10.801 2.421 1.00 98.62 114 VAL A N 1
ATOM 839 C CA . VAL A 1 114 ? -3.435 -10.786 0.971 1.00 98.62 114 VAL A CA 1
ATOM 840 C C . VAL A 1 114 ? -4.679 -10.230 0.290 1.00 98.62 114 VAL A C 1
ATOM 842 O O . VAL A 1 114 ? -5.789 -10.693 0.550 1.00 98.62 114 VAL A O 1
ATOM 845 N N . VAL A 1 115 ? -4.488 -9.261 -0.602 1.00 98.44 115 VAL A N 1
ATOM 846 C CA . VAL A 1 115 ? -5.536 -8.692 -1.458 1.00 98.44 115 VAL A CA 1
ATOM 847 C C . VAL A 1 115 ? -5.126 -8.785 -2.928 1.00 98.44 115 VAL A C 1
ATOM 849 O O . VAL A 1 115 ? -3.938 -8.754 -3.250 1.00 98.44 115 VAL A O 1
ATOM 852 N N . GLU A 1 116 ? -6.102 -8.896 -3.829 1.00 97.88 116 GLU A N 1
ATOM 853 C CA . GLU A 1 116 ? -5.896 -8.892 -5.285 1.00 97.88 116 GLU A CA 1
ATOM 854 C C . GLU A 1 116 ? -6.406 -7.554 -5.850 1.00 97.88 116 GLU A C 1
ATOM 856 O O . GLU A 1 116 ? -7.620 -7.346 -5.896 1.00 97.88 116 GLU A O 1
ATOM 861 N N . PRO A 1 117 ? -5.516 -6.614 -6.225 1.00 97.31 117 PRO A N 1
ATOM 862 C CA . PRO A 1 117 ? -5.911 -5.409 -6.949 1.00 97.31 117 PRO A CA 1
ATOM 863 C C . PRO A 1 117 ? -6.531 -5.764 -8.301 1.00 97.31 117 PRO A C 1
ATOM 865 O O . PRO A 1 117 ? -6.014 -6.631 -9.011 1.00 97.31 117 PRO A O 1
ATOM 868 N N . ASP A 1 118 ? -7.594 -5.063 -8.696 1.00 94.12 118 ASP A N 1
ATOM 869 C CA . ASP A 1 118 ? -8.161 -5.241 -10.035 1.00 94.12 118 ASP A CA 1
ATOM 870 C C . ASP A 1 118 ? -7.117 -4.880 -11.107 1.00 94.12 118 ASP A C 1
ATOM 872 O O . ASP A 1 118 ? -6.493 -3.819 -11.058 1.00 94.12 118 ASP A O 1
ATOM 876 N N . GLY A 1 119 ? -6.885 -5.795 -12.049 1.00 92.62 119 GLY A N 1
ATOM 877 C CA . GLY A 1 119 ? -5.841 -5.667 -13.070 1.00 92.62 119 GLY A CA 1
ATOM 878 C C . GLY A 1 119 ? -4.397 -5.920 -12.601 1.00 92.62 119 GLY A C 1
ATOM 879 O O . GLY A 1 119 ? -3.491 -5.856 -13.433 1.00 92.62 119 GLY A O 1
ATOM 880 N N . GLY A 1 120 ? -4.162 -6.252 -11.326 1.00 97.12 120 GLY A N 1
ATOM 881 C CA . GLY A 1 120 ? -2.831 -6.543 -10.779 1.00 97.12 120 GLY A CA 1
ATOM 882 C C . GLY A 1 120 ? -1.960 -5.302 -10.535 1.00 97.12 120 GLY A C 1
ATOM 883 O O . GLY A 1 120 ? -2.455 -4.187 -10.381 1.00 97.12 120 GLY A O 1
ATOM 884 N N . VAL A 1 121 ? -0.639 -5.501 -10.459 1.00 98.31 121 VAL A N 1
ATOM 885 C CA . VAL A 1 121 ? 0.344 -4.458 -10.107 1.00 98.31 121 VAL A CA 1
ATOM 886 C C . VAL A 1 121 ? 1.416 -4.349 -11.196 1.00 98.31 121 VAL A C 1
ATOM 888 O O . VAL A 1 121 ? 2.422 -5.054 -11.169 1.00 98.31 121 VAL A O 1
ATOM 891 N N . ASP A 1 122 ? 1.209 -3.467 -12.172 1.00 97.50 122 ASP A N 1
ATOM 892 C CA . ASP A 1 122 ? 2.090 -3.237 -13.323 1.00 97.50 122 ASP A CA 1
ATOM 893 C C . ASP A 1 122 ? 3.169 -2.166 -13.051 1.00 97.50 122 ASP A C 1
ATOM 895 O O . ASP A 1 122 ? 2.982 -0.980 -13.313 1.00 97.50 122 ASP A O 1
ATOM 899 N N . LEU A 1 123 ? 4.335 -2.579 -12.543 1.00 97.31 123 LEU A N 1
ATOM 900 C CA . LEU A 1 123 ? 5.410 -1.682 -12.068 1.00 97.31 123 LEU A CA 1
ATOM 901 C C . LEU A 1 123 ? 6.353 -1.164 -13.175 1.00 97.31 123 LEU A C 1
ATOM 903 O O . LEU A 1 123 ? 7.313 -0.430 -12.902 1.00 97.31 123 LEU A O 1
ATOM 907 N N . GLY A 1 124 ? 6.125 -1.583 -14.423 1.00 95.94 124 GLY A N 1
ATOM 908 C CA . GLY A 1 124 ? 7.036 -1.322 -15.537 1.00 95.94 124 GLY A CA 1
ATOM 909 C C . GLY A 1 124 ? 8.446 -1.851 -15.249 1.00 95.94 124 GLY A C 1
ATOM 910 O O . GLY A 1 124 ? 8.603 -2.860 -14.567 1.00 95.94 124 GLY A O 1
ATOM 911 N N . THR A 1 125 ? 9.488 -1.179 -15.736 1.00 97.19 125 THR A N 1
ATOM 912 C CA . THR A 1 125 ? 10.887 -1.571 -15.453 1.00 97.19 125 THR A CA 1
ATOM 913 C C . THR A 1 125 ? 11.446 -0.901 -14.202 1.00 97.19 125 THR A C 1
ATOM 915 O O . THR A 1 125 ? 12.600 -1.109 -13.858 1.00 97.19 125 THR A O 1
ATOM 918 N N . THR A 1 126 ? 10.667 -0.053 -13.522 1.00 95.75 126 THR A N 1
ATOM 919 C CA . THR A 1 126 ? 11.167 0.667 -12.341 1.00 95.75 126 THR A CA 1
ATOM 920 C C . THR A 1 126 ? 11.142 -0.178 -11.076 1.00 95.75 126 THR A C 1
ATOM 922 O O . THR A 1 126 ? 11.971 0.047 -10.196 1.00 95.75 126 THR A O 1
ATOM 925 N N . GLY A 1 127 ? 10.180 -1.104 -10.963 1.00 96.94 127 GLY A N 1
ATOM 926 C CA . GLY A 1 127 ? 9.993 -1.914 -9.760 1.00 96.94 127 GLY A CA 1
ATOM 927 C C . GLY A 1 127 ? 9.748 -1.063 -8.510 1.00 96.94 127 GLY A C 1
ATOM 928 O O . GLY A 1 127 ? 10.294 -1.372 -7.456 1.00 96.94 127 GLY A O 1
ATOM 929 N N . ARG A 1 128 ? 9.003 0.048 -8.620 1.00 98.31 128 ARG A N 1
ATOM 930 C CA . ARG A 1 128 ? 8.759 0.977 -7.503 1.00 98.31 128 ARG A CA 1
ATOM 931 C C . ARG A 1 128 ? 7.294 1.051 -7.120 1.00 98.31 128 ARG A C 1
ATOM 933 O O . ARG A 1 128 ? 6.430 1.258 -7.969 1.00 98.31 128 ARG A O 1
ATOM 940 N N . LEU A 1 129 ? 7.048 0.978 -5.820 1.00 98.50 129 LEU A N 1
ATOM 941 C CA . LEU A 1 129 ? 5.740 1.143 -5.209 1.00 98.50 129 LEU A CA 1
ATOM 942 C C . LEU A 1 129 ? 5.845 2.112 -4.028 1.00 98.50 129 LEU A C 1
ATOM 944 O O . LEU A 1 129 ? 6.863 2.200 -3.342 1.00 98.50 129 LEU A O 1
ATOM 948 N N . ALA A 1 130 ? 4.789 2.879 -3.825 1.00 98.50 130 ALA A N 1
ATOM 949 C CA . ALA A 1 130 ? 4.691 3.914 -2.815 1.00 98.50 130 ALA A CA 1
ATOM 950 C C . ALA A 1 130 ? 3.482 3.656 -1.916 1.00 98.50 130 ALA A C 1
ATOM 952 O O . ALA A 1 130 ? 2.450 3.167 -2.382 1.00 98.50 130 ALA A O 1
ATOM 953 N N . VAL A 1 131 ? 3.603 3.996 -0.635 1.00 98.44 131 VAL A N 1
ATOM 954 C CA . VAL A 1 131 ? 2.546 3.794 0.357 1.00 98.44 131 VAL A CA 1
ATOM 955 C C . VAL A 1 131 ? 2.401 5.048 1.209 1.00 98.44 131 VAL A C 1
ATOM 957 O O . VAL A 1 131 ? 3.366 5.499 1.822 1.00 98.44 131 VAL A O 1
ATOM 960 N N . ASN A 1 132 ? 1.203 5.629 1.275 1.00 98.19 132 ASN A N 1
ATOM 961 C CA . ASN A 1 132 ? 0.932 6.736 2.198 1.00 98.19 132 ASN A CA 1
ATOM 962 C C . ASN A 1 132 ? 0.610 6.227 3.610 1.00 98.19 132 ASN A C 1
ATOM 964 O O . ASN A 1 132 ? 0.235 5.071 3.802 1.00 98.19 132 ASN A O 1
ATOM 968 N N . ALA A 1 133 ? 0.742 7.112 4.598 1.00 98.00 133 ALA A N 1
ATOM 969 C CA . ALA A 1 133 ? 0.427 6.790 5.981 1.00 98.00 133 ALA A CA 1
ATOM 970 C C . ALA A 1 133 ? -1.068 6.493 6.164 1.00 98.00 133 ALA A C 1
ATOM 972 O O . ALA A 1 133 ? -1.921 6.985 5.412 1.00 98.00 133 ALA A O 1
ATOM 973 N N . TRP A 1 134 ? -1.370 5.720 7.204 1.00 98.19 134 TRP A N 1
ATOM 974 C CA . TRP A 1 134 ? -2.726 5.561 7.703 1.00 98.19 134 TRP A CA 1
ATOM 975 C C . TRP A 1 134 ? -3.291 6.916 8.143 1.00 98.19 134 TRP A C 1
ATOM 977 O O . TRP A 1 134 ? -2.633 7.669 8.858 1.00 98.19 134 TRP A O 1
ATOM 987 N N . ALA A 1 135 ? -4.514 7.226 7.719 1.00 97.00 135 ALA A N 1
ATOM 988 C CA . ALA A 1 135 ? -5.228 8.432 8.113 1.00 97.00 135 ALA A CA 1
ATOM 989 C C . ALA A 1 135 ? -6.746 8.211 8.128 1.00 97.00 135 ALA A C 1
ATOM 991 O O . ALA A 1 135 ? -7.298 7.454 7.318 1.00 97.00 135 ALA A O 1
ATOM 992 N N . VAL A 1 136 ? -7.423 8.916 9.033 1.00 94.31 136 VAL A N 1
ATOM 993 C CA . VAL A 1 136 ? -8.882 9.076 8.997 1.00 94.31 136 VAL A CA 1
ATOM 994 C C . VAL A 1 136 ? -9.208 10.053 7.868 1.00 94.31 136 VAL A C 1
ATOM 996 O O . VAL A 1 136 ? -8.623 11.136 7.814 1.00 94.31 136 VAL A O 1
ATOM 999 N N . ARG A 1 137 ? -10.090 9.663 6.946 1.00 82.44 137 ARG A N 1
ATOM 1000 C CA . ARG A 1 137 ? -10.518 10.485 5.808 1.00 82.44 137 ARG A CA 1
ATOM 1001 C C . ARG A 1 137 ? -12.016 10.398 5.595 1.00 82.44 137 ARG A C 1
ATOM 1003 O O . ARG A 1 137 ? -12.586 9.348 5.959 1.00 82.44 137 ARG A O 1
#

Radius of gyration: 14.8 Å; chains: 1; bounding box: 33×34×44 Å

Secondary structure (DSSP, 8-state):
-EEEEEEEEEETTEEEEEEEEE--SSS-EEE-S--EEEEE-TTSPBP--EEEEBSTTTS---TT-PPP--EEEPTT-EEEEEEEEE-----SSSPPEEESEEEEESSTTSPPEEE--TT-EEEETTTEEEEPPPB--

Sequence (137 aa):
MEITAGQVDTAMFSRAMGIVMTNCGTGEYTVNGFPVVRVLDADQQPLDIAVGNGSRPVSAPDSYDAPPEPVTLRPGEQVTARVLWRNEVTSSTEAAVTGRYLEIAPAEGEPAQVVEPDGGVDLGTTGRLAVNAWAVR

InterPro domains:
  IPR025326 Domain of unknown function DUF4232 [PF14016] (2-134)